Protein AF-A0A447ILZ0-F1 (afdb_monomer)

Radius of gyration: 16.67 Å; Cα contacts (8 Å, |Δi|>4): 34; chains: 1; bounding box: 42×28×39 Å

Mean predicted aligned error: 6.93 Å

Structure (mmCIF, N/CA/C/O backbone):
data_AF-A0A447ILZ0-F1
#
_entry.id   AF-A0A447ILZ0-F1
#
loop_
_atom_site.group_PDB
_atom_site.id
_atom_site.type_symbol
_atom_site.label_atom_id
_atom_site.label_alt_id
_atom_site.label_comp_id
_atom_site.label_asym_id
_atom_site.label_entity_id
_atom_site.label_seq_id
_atom_site.pdbx_PDB_ins_code
_atom_site.Cartn_x
_atom_site.Cartn_y
_atom_site.Cartn_z
_atom_site.occupancy
_atom_site.B_iso_or_equiv
_atom_site.auth_seq_id
_atom_site.auth_comp_id
_atom_site.auth_asym_id
_atom_site.auth_atom_id
_atom_site.pdbx_PDB_model_num
ATOM 1 N N . MET A 1 1 ? 20.444 -12.653 -0.820 1.00 47.38 1 MET A N 1
ATOM 2 C CA . MET A 1 1 ? 19.732 -13.749 -0.120 1.00 47.38 1 MET A CA 1
ATOM 3 C C . MET A 1 1 ? 18.225 -13.733 -0.377 1.00 47.38 1 MET A C 1
ATOM 5 O O . MET A 1 1 ? 17.773 -14.675 -0.993 1.00 47.38 1 MET A O 1
ATOM 9 N N . ILE A 1 2 ? 17.450 -12.688 -0.035 1.00 55.12 2 ILE A N 1
ATOM 10 C CA . ILE A 1 2 ? 16.003 -12.651 -0.385 1.00 55.12 2 ILE A CA 1
ATOM 11 C C . ILE A 1 2 ? 15.767 -12.434 -1.897 1.00 55.12 2 ILE A C 1
ATOM 13 O O . ILE A 1 2 ? 14.868 -13.023 -2.481 1.00 55.12 2 ILE A O 1
ATOM 17 N N . ALA A 1 3 ? 16.577 -11.594 -2.553 1.00 57.25 3 ALA A N 1
ATOM 18 C CA . ALA A 1 3 ? 16.394 -11.270 -3.974 1.00 57.25 3 ALA A CA 1
ATOM 19 C C . ALA A 1 3 ? 16.759 -12.427 -4.927 1.00 57.25 3 ALA A C 1
ATOM 21 O O . ALA A 1 3 ? 16.084 -12.611 -5.939 1.00 57.25 3 ALA A O 1
ATOM 22 N N . ASP A 1 4 ? 17.800 -13.198 -4.591 1.00 64.56 4 ASP A N 1
ATOM 23 C CA . ASP A 1 4 ? 18.251 -14.363 -5.366 1.00 64.56 4 ASP A CA 1
ATOM 24 C C . ASP A 1 4 ? 17.221 -15.500 -5.362 1.00 64.56 4 ASP A C 1
ATOM 26 O O . ASP A 1 4 ? 16.995 -16.120 -6.398 1.00 64.56 4 ASP A O 1
ATOM 30 N N . ASP A 1 5 ? 16.555 -15.724 -4.226 1.00 74.00 5 ASP A N 1
ATOM 31 C CA . ASP A 1 5 ? 15.505 -16.740 -4.065 1.00 74.00 5 ASP A CA 1
ATOM 32 C C . ASP A 1 5 ? 14.260 -16.423 -4.915 1.00 74.00 5 ASP A C 1
ATOM 34 O O . ASP A 1 5 ? 13.680 -17.288 -5.566 1.00 74.00 5 ASP A O 1
ATOM 38 N N . LEU A 1 6 ? 13.912 -15.136 -5.011 1.00 77.88 6 LEU A N 1
ATOM 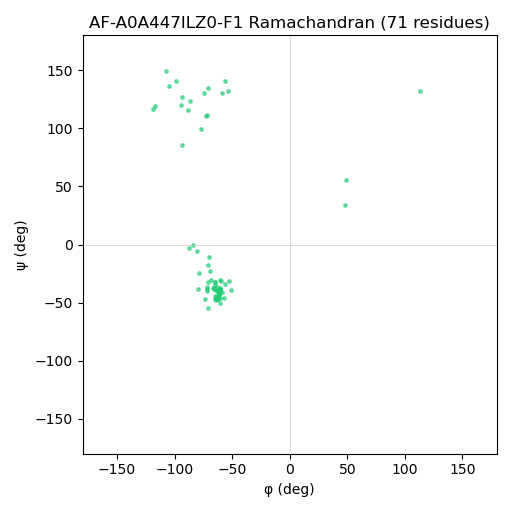39 C CA . LEU A 1 6 ? 12.744 -14.646 -5.749 1.00 77.88 6 LEU A CA 1
ATOM 40 C C . LEU A 1 6 ? 12.993 -14.439 -7.253 1.00 77.88 6 LEU A C 1
ATOM 42 O O . LEU A 1 6 ? 12.085 -13.994 -7.957 1.00 77.88 6 LEU A O 1
ATOM 46 N N . ARG A 1 7 ? 14.215 -14.695 -7.753 1.00 78.38 7 ARG A N 1
ATOM 47 C CA . ARG A 1 7 ? 14.647 -14.360 -9.130 1.00 78.38 7 ARG A CA 1
ATOM 48 C C . ARG A 1 7 ? 14.294 -12.917 -9.536 1.00 78.38 7 ARG A C 1
ATOM 50 O O . ARG A 1 7 ? 13.975 -12.636 -10.691 1.00 78.38 7 ARG A O 1
ATOM 57 N N . ALA A 1 8 ? 14.332 -11.987 -8.582 1.00 78.94 8 ALA A N 1
ATOM 58 C CA . ALA A 1 8 ? 13.846 -10.627 -8.785 1.00 78.94 8 ALA A CA 1
ATOM 59 C C . ALA A 1 8 ? 14.933 -9.723 -9.391 1.00 78.94 8 ALA A C 1
ATOM 61 O O . ALA A 1 8 ? 16.000 -9.530 -8.808 1.00 78.94 8 ALA A O 1
ATOM 62 N N . ALA A 1 9 ? 14.643 -9.105 -10.540 1.00 81.50 9 ALA A N 1
ATOM 63 C CA . ALA A 1 9 ? 15.533 -8.135 -11.177 1.00 81.50 9 ALA A CA 1
ATOM 64 C C . ALA A 1 9 ? 15.190 -6.697 -10.753 1.00 81.50 9 ALA A C 1
ATOM 66 O O . ALA A 1 9 ? 14.059 -6.234 -10.901 1.00 81.50 9 ALA A O 1
ATOM 67 N N . ALA A 1 10 ? 16.180 -5.951 -10.260 1.00 81.12 10 ALA A N 1
ATOM 68 C CA . ALA A 1 10 ? 15.983 -4.569 -9.828 1.00 81.12 10 ALA A CA 1
ATOM 69 C C . ALA A 1 10 ? 15.799 -3.606 -11.020 1.00 81.12 10 ALA A C 1
ATOM 71 O O . ALA A 1 10 ? 16.759 -3.276 -11.716 1.00 81.12 10 ALA A O 1
ATOM 72 N N . GLN A 1 11 ? 14.584 -3.077 -11.196 1.00 85.94 11 GLN A N 1
ATOM 73 C CA . GLN A 1 11 ? 14.259 -2.047 -12.193 1.00 85.94 11 GLN A CA 1
ATOM 74 C C . GLN A 1 11 ? 14.358 -0.644 -11.579 1.00 85.94 11 GLN A C 1
ATOM 76 O O . GLN A 1 11 ? 13.381 -0.089 -11.078 1.00 85.94 11 GLN A O 1
ATOM 81 N N . ILE A 1 12 ? 15.559 -0.061 -11.566 1.00 83.19 12 ILE A N 1
ATOM 82 C CA . ILE A 1 12 ? 15.812 1.240 -10.928 1.00 83.19 12 ILE A CA 1
ATOM 83 C C . ILE A 1 12 ? 16.247 2.255 -11.982 1.00 83.19 12 ILE A C 1
ATOM 85 O O . ILE A 1 12 ? 17.295 2.099 -12.611 1.00 83.19 12 ILE A O 1
ATOM 89 N N . LYS A 1 13 ? 15.471 3.337 -12.134 1.00 82.06 13 LYS A N 1
ATOM 90 C CA . LYS A 1 13 ? 15.836 4.457 -13.009 1.00 82.06 13 LYS A CA 1
ATOM 91 C C . LYS A 1 13 ? 17.200 5.026 -12.611 1.00 82.06 13 LYS A C 1
ATOM 93 O O . LYS A 1 13 ? 17.521 5.185 -11.431 1.00 82.06 13 LYS A O 1
ATOM 98 N N . ARG A 1 14 ? 17.989 5.388 -13.622 1.00 81.50 14 ARG A N 1
ATOM 99 C CA . ARG A 1 14 ? 19.287 6.042 -13.454 1.00 81.50 14 ARG A CA 1
ATOM 100 C C . ARG A 1 14 ? 19.171 7.293 -12.574 1.00 81.50 14 ARG A C 1
ATOM 102 O O . ARG A 1 14 ? 18.332 8.158 -12.815 1.00 81.50 14 ARG A O 1
ATOM 109 N N . ASN A 1 15 ? 20.071 7.398 -11.600 1.00 81.94 15 ASN A N 1
ATOM 110 C CA . ASN A 1 15 ? 20.371 8.648 -10.906 1.00 81.94 15 ASN A CA 1
ATOM 111 C C . ASN A 1 15 ? 21.645 9.241 -11.532 1.00 81.94 15 ASN A C 1
ATOM 113 O O . ASN A 1 15 ? 22.564 8.484 -11.838 1.00 81.94 15 ASN A O 1
ATOM 117 N N . ARG A 1 16 ? 21.714 10.565 -11.718 1.00 78.31 16 ARG A N 1
ATOM 118 C CA . ARG A 1 16 ? 22.876 11.256 -12.306 1.00 78.31 16 ARG A CA 1
ATOM 119 C C . ARG A 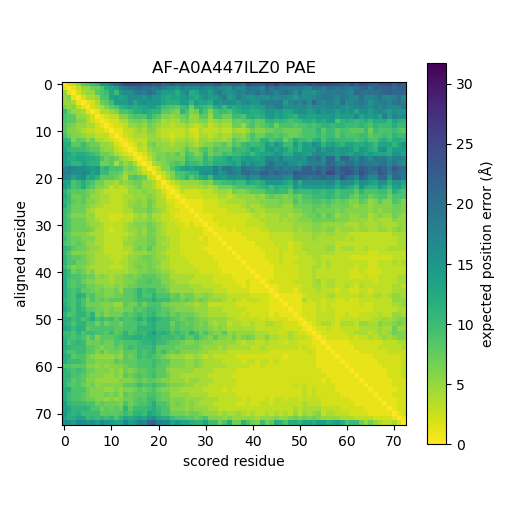1 16 ? 24.172 10.961 -11.541 1.00 78.31 16 ARG A C 1
ATOM 121 O O . ARG A 1 16 ? 25.208 10.807 -12.171 1.00 78.31 16 ARG A O 1
ATOM 128 N N . SER A 1 17 ? 24.087 10.792 -10.221 1.00 83.12 17 SER A N 1
ATOM 129 C CA . SER A 1 17 ? 25.228 10.457 -9.355 1.00 83.12 17 SER A CA 1
ATOM 130 C C . SER A 1 17 ? 25.603 8.967 -9.342 1.00 83.12 17 SER A C 1
ATOM 132 O O . SER A 1 17 ? 26.584 8.597 -8.709 1.00 83.12 17 SER A O 1
ATOM 134 N N . ARG A 1 18 ? 24.830 8.081 -9.993 1.00 79.50 18 ARG A N 1
ATOM 135 C CA . ARG A 1 18 ? 25.130 6.639 -10.061 1.00 79.50 18 ARG A CA 1
ATOM 136 C C . ARG A 1 18 ? 25.909 6.318 -11.338 1.00 79.50 18 ARG A C 1
ATOM 138 O O . ARG A 1 18 ? 25.396 6.513 -12.440 1.00 79.50 18 ARG A O 1
ATOM 145 N N . ALA A 1 19 ? 27.115 5.775 -11.179 1.00 65.50 19 ALA A N 1
ATOM 146 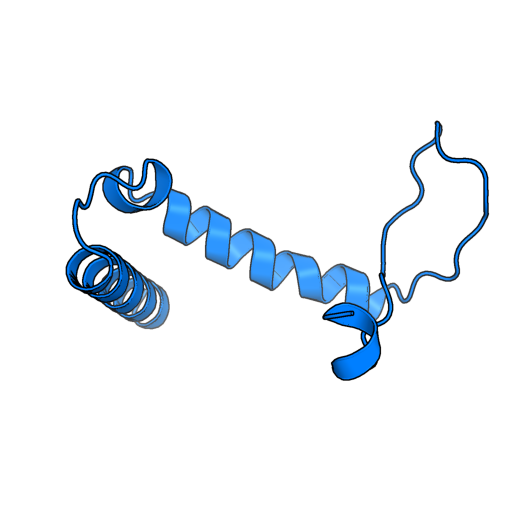C CA . ALA A 1 19 ? 27.886 5.201 -12.276 1.00 65.50 19 ALA A CA 1
ATOM 147 C C . ALA A 1 19 ? 27.244 3.879 -12.746 1.00 65.50 19 ALA A C 1
ATOM 149 O O . ALA A 1 19 ? 26.851 3.047 -11.926 1.00 65.50 19 ALA A O 1
ATOM 150 N N . GLY A 1 20 ? 27.121 3.701 -14.065 1.00 68.69 20 GLY A N 1
ATOM 151 C CA . GLY A 1 20 ? 26.629 2.471 -14.698 1.00 68.69 20 GLY A CA 1
ATOM 152 C C . GLY A 1 20 ? 25.281 2.613 -15.412 1.00 68.69 20 GLY A C 1
ATOM 153 O O . GLY A 1 20 ? 24.311 3.144 -14.865 1.00 68.69 20 GLY A O 1
ATOM 154 N N . ASN A 1 21 ? 25.225 2.109 -16.647 1.00 68.44 21 ASN A N 1
ATOM 155 C CA . ASN A 1 21 ? 23.988 1.949 -17.404 1.00 68.44 21 ASN A CA 1
ATOM 156 C C . ASN A 1 21 ? 23.403 0.570 -17.071 1.00 68.44 21 ASN A C 1
ATOM 158 O O . ASN A 1 21 ? 24.039 -0.442 -17.351 1.00 68.44 21 ASN A O 1
ATOM 162 N N . ARG A 1 22 ? 22.226 0.521 -16.438 1.00 78.56 22 ARG A N 1
ATOM 163 C CA . ARG A 1 22 ? 21.495 -0.735 -16.224 1.00 78.56 22 ARG A CA 1
ATOM 164 C C . ARG A 1 22 ? 20.320 -0.786 -17.197 1.00 78.56 22 ARG A C 1
ATOM 166 O O . ARG A 1 22 ? 19.650 0.241 -17.341 1.00 78.56 22 ARG A O 1
ATOM 173 N N . PRO A 1 23 ? 20.057 -1.934 -17.841 1.00 80.50 23 PRO A N 1
ATOM 174 C CA . PRO A 1 23 ? 18.845 -2.098 -18.627 1.00 80.50 23 PRO A CA 1
ATOM 175 C C . PRO A 1 23 ? 17.633 -1.891 -17.711 1.00 80.50 23 PRO A C 1
ATOM 177 O O . PRO A 1 23 ? 17.581 -2.434 -16.609 1.00 80.50 23 PRO A O 1
ATOM 180 N N . LEU A 1 24 ? 16.704 -1.044 -18.155 1.00 85.50 24 LEU A N 1
ATOM 181 C CA . LEU A 1 24 ? 15.462 -0.743 -17.455 1.00 85.50 24 LEU A CA 1
ATOM 182 C C . LEU A 1 24 ? 14.306 -1.157 -18.352 1.00 85.50 24 LEU A C 1
ATOM 184 O O . LEU A 1 24 ? 14.100 -0.558 -19.410 1.00 85.50 24 LEU A O 1
ATOM 188 N N . ASP A 1 25 ? 13.529 -2.126 -17.896 1.00 88.06 25 ASP A N 1
ATOM 189 C CA . ASP A 1 25 ? 12.233 -2.405 -18.482 1.00 88.06 25 ASP A CA 1
ATOM 190 C C . ASP A 1 25 ? 11.266 -1.278 -18.098 1.00 88.06 25 ASP A C 1
ATOM 192 O O . ASP A 1 25 ? 10.903 -1.083 -16.934 1.00 88.06 25 ASP A O 1
ATOM 196 N N . ARG A 1 26 ? 10.881 -0.486 -19.099 1.00 86.25 26 ARG A N 1
ATOM 197 C CA . ARG A 1 26 ? 9.999 0.669 -18.923 1.00 86.25 26 ARG A CA 1
ATOM 198 C C . ARG A 1 26 ? 8.578 0.268 -18.546 1.00 86.25 26 ARG A C 1
ATOM 200 O O . ARG A 1 26 ? 7.923 1.052 -17.862 1.00 86.25 26 ARG A O 1
ATOM 207 N N . ILE A 1 27 ? 8.107 -0.893 -18.995 1.00 88.38 27 ILE A N 1
ATOM 208 C CA . ILE A 1 27 ? 6.750 -1.365 -18.711 1.00 88.38 27 ILE A CA 1
ATOM 209 C C . ILE A 1 27 ? 6.685 -1.756 -17.239 1.00 88.38 27 ILE A C 1
ATOM 211 O O . ILE A 1 27 ? 5.931 -1.150 -16.478 1.00 88.38 27 ILE A O 1
ATOM 215 N N . LEU A 1 28 ? 7.590 -2.638 -16.811 1.00 86.38 28 LEU A N 1
ATOM 216 C CA . LEU A 1 28 ? 7.684 -3.074 -15.420 1.00 86.38 28 LEU A CA 1
ATOM 217 C C . LEU A 1 28 ? 7.973 -1.902 -14.461 1.00 86.38 28 LEU A C 1
ATOM 219 O O . LEU A 1 28 ? 7.405 -1.804 -13.373 1.00 86.38 28 LEU A O 1
ATOM 223 N N . TYR A 1 29 ? 8.812 -0.942 -14.871 1.00 88.06 29 TYR A N 1
ATOM 224 C CA . TYR A 1 29 ? 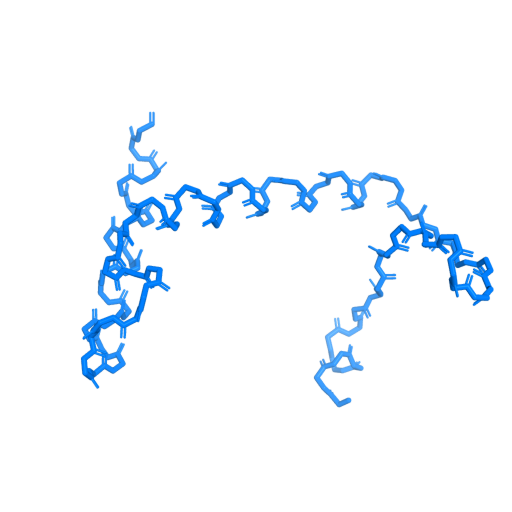9.056 0.266 -14.077 1.00 88.06 29 TYR A CA 1
ATOM 225 C C . TYR A 1 29 ? 7.810 1.155 -13.931 1.00 88.06 29 TYR A C 1
ATOM 227 O O . TYR A 1 29 ? 7.646 1.805 -12.895 1.00 88.06 29 TYR A O 1
ATOM 235 N N . LYS A 1 30 ? 6.931 1.194 -14.942 1.00 88.50 30 LYS A N 1
ATOM 236 C CA . LYS A 1 30 ? 5.675 1.956 -14.902 1.00 88.50 30 LYS A CA 1
ATOM 237 C C . LYS A 1 30 ? 4.658 1.307 -13.965 1.00 88.50 30 LYS A C 1
ATOM 239 O O . LYS A 1 30 ? 4.005 2.024 -13.214 1.00 88.50 30 LYS A O 1
ATOM 244 N N . GLU A 1 31 ? 4.561 -0.019 -13.950 1.00 91.06 31 GLU A N 1
ATOM 245 C CA . GLU A 1 31 ? 3.656 -0.757 -13.050 1.00 91.06 31 GLU A CA 1
ATOM 246 C C . GLU A 1 31 ? 3.952 -0.489 -11.571 1.00 91.06 31 GLU A C 1
ATOM 248 O O . GLU A 1 31 ? 3.035 -0.387 -10.755 1.00 91.06 31 GLU A O 1
ATOM 253 N N . ARG A 1 32 ? 5.225 -0.240 -11.230 1.00 89.69 32 ARG A N 1
ATOM 254 C CA . ARG A 1 32 ? 5.644 0.178 -9.883 1.00 89.69 32 ARG A CA 1
ATOM 255 C C . ARG A 1 32 ? 4.869 1.396 -9.366 1.00 89.69 32 ARG A C 1
ATOM 257 O O . ARG A 1 32 ? 4.647 1.501 -8.162 1.00 89.69 32 ARG A O 1
ATOM 264 N N . HIS A 1 33 ? 4.437 2.295 -10.253 1.00 91.75 33 HIS A N 1
ATOM 265 C CA . HIS A 1 33 ? 3.656 3.473 -9.879 1.00 91.75 33 HIS A CA 1
ATOM 266 C C . HIS A 1 33 ? 2.327 3.103 -9.205 1.00 91.75 33 HIS A C 1
ATOM 268 O O . HIS A 1 33 ? 1.939 3.751 -8.238 1.00 91.75 33 HIS A O 1
ATOM 274 N N . LEU A 1 34 ? 1.660 2.035 -9.657 1.00 91.50 34 LEU A N 1
ATOM 275 C CA . LEU A 1 34 ? 0.396 1.575 -9.070 1.00 91.50 34 LEU A CA 1
ATOM 276 C C . LEU A 1 34 ? 0.593 1.150 -7.612 1.00 91.50 34 LEU A C 1
ATOM 278 O O . LEU A 1 34 ? -0.176 1.536 -6.731 1.00 91.50 34 LEU A O 1
ATOM 282 N N . VAL A 1 35 ? 1.682 0.426 -7.352 1.00 91.50 35 VAL A N 1
ATOM 283 C CA . VAL A 1 35 ? 2.078 -0.003 -6.008 1.00 91.50 35 VAL A CA 1
ATOM 284 C C . VAL A 1 35 ? 2.403 1.208 -5.127 1.00 91.50 35 VAL A C 1
ATOM 286 O O . VAL A 1 35 ? 1.935 1.299 -3.993 1.00 91.50 35 VAL A O 1
ATOM 289 N N . GLU A 1 36 ? 3.155 2.184 -5.644 1.00 92.75 36 GLU A N 1
ATOM 290 C CA . GLU A 1 36 ? 3.460 3.426 -4.920 1.00 92.75 36 GLU A CA 1
ATOM 291 C C . GLU A 1 36 ? 2.198 4.234 -4.587 1.00 92.75 36 GLU A C 1
ATOM 293 O O . GLU A 1 36 ? 2.050 4.696 -3.455 1.00 92.75 36 GLU A O 1
ATOM 298 N N . CYS A 1 37 ? 1.264 4.368 -5.534 1.00 93.19 37 CYS A N 1
ATOM 299 C CA . CYS A 1 37 ? -0.024 5.028 -5.324 1.00 93.19 37 CYS A CA 1
ATOM 300 C C . CYS A 1 37 ? -0.858 4.328 -4.249 1.00 93.19 37 CYS A C 1
ATOM 302 O O . CYS A 1 37 ? -1.438 5.001 -3.393 1.00 93.19 37 CYS A O 1
ATOM 304 N N . PHE A 1 38 ? -0.881 2.995 -4.256 1.00 91.62 38 PHE A N 1
ATOM 305 C CA . PHE A 1 38 ? -1.561 2.204 -3.239 1.00 91.62 38 PHE A CA 1
ATOM 306 C C . PHE A 1 38 ? -0.986 2.463 -1.840 1.00 91.62 38 PHE A C 1
ATOM 308 O O . PHE A 1 38 ? -1.722 2.834 -0.923 1.00 91.62 38 PHE A O 1
ATOM 315 N N . PHE A 1 39 ? 0.338 2.389 -1.677 1.00 90.69 39 PHE A N 1
ATOM 316 C CA . PHE A 1 39 ? 0.973 2.699 -0.393 1.00 90.69 39 PHE A CA 1
ATOM 317 C C . PHE A 1 39 ? 0.815 4.166 0.012 1.00 90.69 39 PHE A C 1
ATOM 319 O O . PHE A 1 39 ? 0.696 4.460 1.200 1.00 90.69 39 PHE A O 1
ATOM 326 N N . ASN A 1 40 ? 0.777 5.095 -0.943 1.00 93.12 40 ASN A N 1
ATOM 327 C CA . ASN A 1 40 ? 0.484 6.495 -0.657 1.00 93.12 40 ASN A CA 1
ATOM 328 C C . 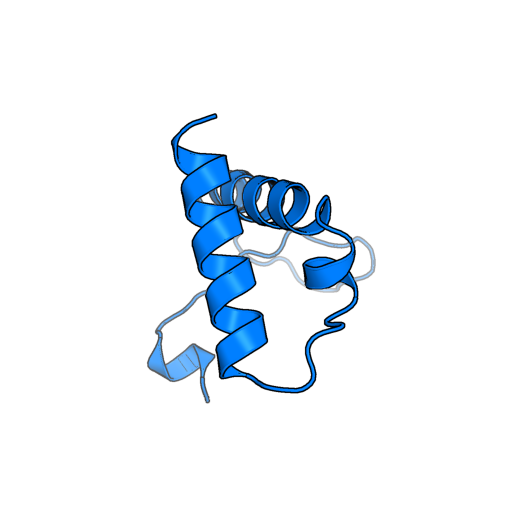ASN A 1 40 ? -0.946 6.670 -0.115 1.00 93.12 40 ASN A C 1
ATOM 330 O O . ASN A 1 40 ? -1.158 7.421 0.835 1.00 93.12 40 ASN A O 1
ATOM 334 N N . ARG A 1 41 ? -1.921 5.930 -0.663 1.00 91.62 41 ARG A N 1
ATOM 335 C CA . ARG A 1 41 ? -3.302 5.901 -0.159 1.00 91.62 41 ARG A CA 1
ATOM 336 C C . ARG A 1 41 ? -3.361 5.300 1.250 1.00 91.62 41 ARG A C 1
ATOM 338 O O . ARG A 1 41 ? -3.969 5.912 2.122 1.00 91.62 41 ARG A O 1
ATOM 345 N N . LEU A 1 42 ? -2.657 4.194 1.509 1.00 91.62 42 LEU A N 1
ATOM 346 C CA . LEU A 1 42 ? -2.548 3.606 2.854 1.00 91.62 42 LEU A CA 1
ATOM 347 C C . LEU A 1 42 ? -1.905 4.563 3.869 1.00 91.62 42 LEU A C 1
ATOM 349 O O . LEU A 1 42 ? -2.339 4.647 5.015 1.00 91.62 42 LEU A O 1
ATOM 353 N N . LYS A 1 43 ? -0.897 5.335 3.453 1.00 90.31 43 LYS A N 1
ATOM 354 C CA . LYS A 1 43 ? -0.221 6.310 4.322 1.00 90.31 43 LYS A CA 1
ATOM 355 C C . LYS A 1 43 ? -1.075 7.529 4.680 1.00 90.31 43 LYS A C 1
ATOM 357 O O . LYS A 1 43 ? -0.702 8.252 5.599 1.00 90.31 43 LYS A O 1
ATOM 362 N N . ARG A 1 44 ? -2.232 7.747 4.037 1.00 90.75 44 ARG A N 1
ATOM 363 C CA . ARG A 1 44 ? -3.208 8.761 4.489 1.00 90.75 44 ARG A CA 1
ATOM 364 C C . ARG A 1 44 ? -3.718 8.460 5.899 1.00 90.75 44 ARG A C 1
ATOM 366 O O . ARG A 1 44 ? -4.007 9.378 6.662 1.00 90.75 44 ARG A O 1
ATOM 373 N N . PHE A 1 45 ? -3.784 7.183 6.273 1.00 90.69 45 PHE A N 1
ATOM 374 C CA . PHE A 1 45 ? -4.135 6.773 7.625 1.00 90.69 45 PHE A CA 1
ATOM 375 C C . PHE A 1 45 ? -2.932 6.967 8.555 1.00 90.69 45 PHE A C 1
ATOM 377 O O . PHE A 1 45 ? -2.033 6.127 8.626 1.00 90.69 45 PHE A O 1
ATOM 384 N N . ARG A 1 46 ? -2.928 8.073 9.312 1.00 91.19 46 ARG A N 1
ATOM 385 C CA . ARG A 1 46 ? -1.825 8.454 10.217 1.00 91.19 46 ARG A CA 1
ATOM 386 C C . ARG A 1 46 ? -1.395 7.327 11.168 1.00 91.19 46 ARG A C 1
ATOM 388 O O . ARG A 1 46 ? -0.200 7.148 11.374 1.00 91.19 46 ARG A O 1
ATOM 395 N N . ARG A 1 47 ? -2.342 6.541 11.701 1.00 91.31 47 ARG A N 1
ATOM 396 C CA . ARG A 1 47 ? -2.053 5.391 12.587 1.00 91.31 47 ARG A CA 1
ATOM 397 C C . ARG A 1 47 ? -1.220 4.304 11.903 1.00 91.31 47 ARG A C 1
ATOM 399 O O . ARG A 1 47 ? -0.320 3.749 12.528 1.00 91.31 47 ARG A O 1
ATOM 406 N N . ILE A 1 48 ? -1.498 4.033 10.625 1.00 91.94 48 ILE A N 1
ATOM 407 C CA . ILE A 1 48 ? -0.756 3.058 9.813 1.00 91.94 48 ILE A CA 1
ATOM 408 C C . ILE A 1 48 ? 0.614 3.633 9.452 1.00 91.94 48 ILE A C 1
ATOM 410 O O . ILE A 1 48 ? 1.627 2.964 9.640 1.00 91.94 48 ILE A O 1
ATOM 414 N N . ALA A 1 49 ? 0.661 4.890 8.996 1.00 93.06 49 ALA A N 1
ATOM 415 C CA . ALA A 1 49 ? 1.900 5.550 8.585 1.00 93.06 49 ALA A CA 1
ATOM 416 C C . ALA A 1 49 ? 2.925 5.673 9.725 1.00 93.06 49 ALA A C 1
ATOM 418 O O . ALA A 1 49 ? 4.112 5.449 9.506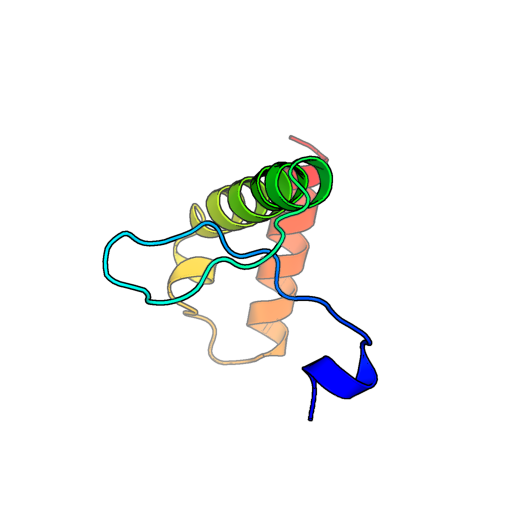 1.00 93.06 49 ALA A O 1
ATOM 419 N N . LEU A 1 50 ? 2.465 6.005 10.934 1.00 93.56 50 LEU A N 1
ATOM 420 C CA . LEU A 1 50 ? 3.315 6.144 12.119 1.00 93.56 50 LEU A CA 1
ATOM 421 C C . LEU A 1 50 ? 3.523 4.831 12.878 1.00 93.56 50 LEU A C 1
ATOM 423 O O . LEU A 1 50 ? 4.255 4.826 13.863 1.00 93.56 50 LEU A O 1
ATOM 427 N N . ARG A 1 51 ? 2.883 3.734 12.449 1.00 90.88 51 ARG A N 1
ATOM 428 C CA . ARG A 1 51 ? 2.906 2.443 13.148 1.00 90.88 51 ARG A CA 1
ATOM 429 C C . ARG A 1 51 ? 2.601 2.605 14.647 1.00 90.88 51 ARG A C 1
ATOM 431 O O . ARG A 1 51 ? 3.373 2.191 15.504 1.00 90.88 51 ARG A O 1
ATOM 438 N N . CYS A 1 52 ? 1.462 3.223 14.959 1.00 89.31 52 CYS A N 1
ATOM 439 C CA . CYS A 1 52 ? 1.072 3.500 16.348 1.00 89.31 52 CYS A CA 1
ATOM 440 C C . CYS A 1 52 ? 0.667 2.244 17.141 1.00 89.31 52 CYS A C 1
ATOM 442 O O . CYS A 1 52 ? 0.607 2.285 18.366 1.00 89.31 52 CYS A O 1
ATOM 444 N N . GLU A 1 53 ? 0.352 1.142 16.459 1.00 91.88 53 GLU A N 1
ATOM 445 C CA . GLU A 1 53 ? -0.127 -0.083 17.099 1.00 91.88 53 GLU A CA 1
ATOM 446 C C . GLU A 1 53 ? 1.004 -0.842 17.801 1.00 91.88 53 GLU A C 1
ATOM 448 O O . GLU A 1 53 ? 2.039 -1.141 17.204 1.00 91.88 53 GLU A O 1
ATOM 453 N N . LYS A 1 54 ? 0.778 -1.210 19.067 1.00 92.81 54 LYS A N 1
ATOM 454 C CA . LYS A 1 54 ? 1.762 -1.928 19.893 1.00 92.81 54 LYS A CA 1
ATOM 455 C C . LYS A 1 54 ? 1.970 -3.378 19.449 1.00 92.81 54 LYS A C 1
ATOM 457 O O . LYS A 1 54 ? 3.065 -3.911 19.597 1.00 92.81 54 LYS A O 1
ATOM 462 N N . THR A 1 55 ? 0.925 -4.025 18.929 1.00 95.56 55 THR A N 1
ATOM 463 C CA . THR A 1 55 ? 0.985 -5.430 18.504 1.00 95.56 55 THR A CA 1
ATOM 464 C C . THR A 1 55 ? 0.975 -5.558 16.985 1.00 95.56 55 THR A C 1
ATOM 466 O O . THR A 1 55 ? 0.353 -4.768 16.270 1.00 95.56 55 THR A O 1
ATOM 469 N N . LEU A 1 56 ? 1.637 -6.606 16.488 1.00 94.62 56 LEU A N 1
ATOM 470 C CA . LEU A 1 56 ? 1.625 -6.950 15.065 1.00 94.62 56 LEU A CA 1
ATOM 471 C C . LEU A 1 56 ? 0.222 -7.323 14.575 1.00 94.62 56 LEU A C 1
ATOM 473 O O . LEU A 1 56 ? -0.138 -6.962 13.457 1.00 94.62 56 LEU A O 1
ATOM 477 N N . ALA A 1 57 ? -0.572 -7.998 15.412 1.00 96.00 57 ALA A N 1
ATOM 478 C CA . ALA A 1 57 ? -1.939 -8.389 15.084 1.00 96.00 57 ALA A CA 1
ATOM 479 C C . ALA A 1 57 ? -2.843 -7.165 14.879 1.00 96.00 57 ALA A C 1
ATOM 481 O O . ALA A 1 57 ? -3.517 -7.066 13.856 1.00 96.00 57 ALA A O 1
ATOM 482 N N . SER A 1 58 ? -2.793 -6.195 15.799 1.00 94.19 58 SER A N 1
ATOM 483 C CA . SER A 1 58 ? -3.547 -4.943 15.675 1.00 94.19 58 SER A CA 1
ATOM 484 C C . SER A 1 58 ? -3.110 -4.160 14.436 1.00 94.19 58 SER A C 1
ATOM 486 O O . SER A 1 58 ? -3.956 -3.753 13.645 1.00 94.19 58 SER A O 1
ATOM 488 N N . PHE A 1 59 ? -1.798 -4.012 14.207 1.00 94.19 59 PHE A N 1
ATOM 489 C CA . PHE A 1 59 ? -1.286 -3.339 13.009 1.00 94.19 59 PHE A CA 1
ATOM 490 C C . PHE A 1 59 ? -1.789 -3.997 11.719 1.00 94.19 59 PHE A C 1
ATOM 492 O O . PHE A 1 59 ? -2.259 -3.301 10.822 1.00 94.19 59 PHE A O 1
ATOM 499 N N . LYS A 1 60 ? -1.731 -5.334 11.642 1.00 95.19 60 LYS A N 1
ATOM 500 C CA . LYS A 1 60 ? -2.219 -6.096 10.489 1.00 9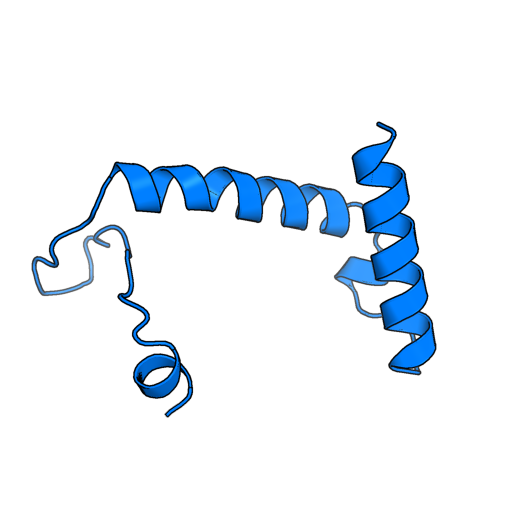5.19 60 LYS A CA 1
ATOM 501 C C . LYS A 1 60 ? -3.715 -5.868 10.261 1.00 95.19 60 LYS A C 1
ATOM 503 O O . LYS A 1 60 ? -4.091 -5.553 9.141 1.00 95.19 60 LYS A O 1
ATOM 508 N N . ALA A 1 61 ? -4.537 -5.921 11.311 1.00 95.25 61 ALA A N 1
ATOM 509 C CA . ALA A 1 61 ? -5.977 -5.688 11.202 1.00 95.25 61 ALA A CA 1
ATOM 510 C C . ALA A 1 61 ? -6.311 -4.292 10.642 1.00 95.25 61 ALA A C 1
ATOM 512 O O . ALA A 1 61 ? -7.184 -4.163 9.786 1.00 95.25 61 ALA A O 1
ATOM 513 N N . PHE A 1 62 ? -5.591 -3.246 11.064 1.00 94.25 62 PHE A N 1
ATOM 514 C CA . PHE A 1 62 ? -5.773 -1.901 10.502 1.00 94.25 62 PHE A CA 1
ATOM 51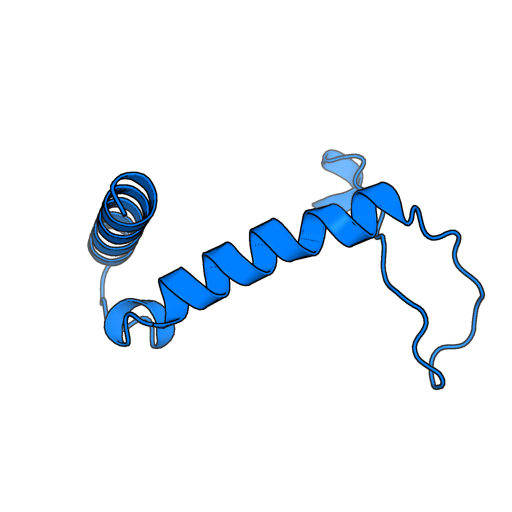5 C C . PHE A 1 62 ? -5.341 -1.805 9.037 1.00 94.25 62 PHE A C 1
ATOM 517 O O . PHE A 1 62 ? -5.987 -1.102 8.262 1.00 94.25 62 PHE A O 1
ATOM 524 N N . VAL A 1 63 ? -4.264 -2.495 8.652 1.00 93.88 63 VAL A N 1
ATOM 525 C CA . VAL A 1 63 ? -3.834 -2.567 7.250 1.00 93.88 63 VAL A CA 1
ATOM 526 C C . VAL A 1 63 ? -4.881 -3.292 6.408 1.00 93.88 63 VAL A C 1
ATOM 528 O O . VAL A 1 63 ? -5.275 -2.760 5.375 1.00 93.88 63 VAL A O 1
ATOM 531 N N . ASP A 1 64 ? -5.381 -4.440 6.866 1.00 94.56 64 ASP A N 1
ATOM 532 C CA . ASP A 1 64 ? -6.408 -5.218 6.166 1.00 94.56 64 ASP A CA 1
ATOM 533 C C . ASP A 1 64 ? -7.704 -4.399 6.003 1.00 94.56 64 ASP A C 1
ATOM 535 O O . ASP A 1 64 ? -8.276 -4.347 4.912 1.00 94.56 64 ASP A O 1
ATOM 539 N N . LEU A 1 65 ? -8.114 -3.658 7.041 1.00 94.31 65 LEU A N 1
ATOM 540 C CA . LEU A 1 65 ? -9.248 -2.732 6.971 1.00 94.31 65 LEU A CA 1
ATOM 541 C C . LEU A 1 65 ? -9.014 -1.609 5.950 1.00 94.31 65 LEU A C 1
ATOM 543 O O . LEU A 1 65 ? -9.886 -1.321 5.133 1.00 94.31 65 LEU A O 1
ATOM 547 N N . ALA A 1 66 ? -7.836 -0.983 5.960 1.00 93.56 66 ALA A N 1
ATOM 548 C CA . ALA A 1 66 ? -7.504 0.075 5.011 1.00 93.56 66 ALA A CA 1
ATOM 549 C C . ALA A 1 66 ? -7.441 -0.437 3.561 1.00 93.56 66 ALA A C 1
ATOM 551 O O . ALA A 1 66 ? -7.850 0.281 2.648 1.00 93.56 66 ALA A O 1
ATOM 552 N N . CYS A 1 67 ? -6.988 -1.676 3.344 1.00 93.62 67 CYS A N 1
ATOM 553 C CA . CYS A 1 67 ? -7.050 -2.351 2.048 1.00 93.62 67 CYS A CA 1
ATOM 554 C C . CYS A 1 67 ? -8.501 -2.558 1.592 1.00 93.62 67 CYS A C 1
ATOM 556 O O . CYS A 1 67 ? -8.826 -2.222 0.456 1.00 93.62 67 CYS A O 1
ATOM 558 N N . ALA A 1 68 ? -9.380 -3.044 2.475 1.00 94.62 68 ALA A N 1
ATOM 559 C CA . ALA A 1 68 ? -10.800 -3.226 2.169 1.00 94.62 68 ALA A CA 1
ATOM 560 C C . ALA A 1 68 ? -11.492 -1.895 1.824 1.00 94.62 68 ALA A C 1
ATOM 562 O O . ALA A 1 68 ? -12.225 -1.807 0.840 1.00 94.62 68 ALA A O 1
ATOM 563 N N . MET A 1 69 ? -11.198 -0.828 2.572 1.00 92.62 69 MET A N 1
ATOM 564 C CA . MET A 1 69 ? -11.696 0.516 2.264 1.00 92.62 69 MET A CA 1
ATOM 565 C C . MET A 1 69 ? -11.171 1.030 0.919 1.00 92.62 69 MET A C 1
ATOM 567 O O . MET A 1 69 ? -11.915 1.655 0.173 1.00 92.62 69 MET A O 1
ATOM 571 N N . ALA A 1 70 ? -9.900 0.773 0.594 1.00 89.81 70 ALA A N 1
ATOM 572 C CA . ALA A 1 70 ? -9.317 1.166 -0.686 1.00 89.81 70 ALA A CA 1
ATOM 573 C C . ALA A 1 70 ? -9.874 0.374 -1.881 1.00 89.81 70 ALA A C 1
ATOM 575 O O . ALA A 1 70 ? -9.764 0.870 -2.997 1.00 89.81 70 ALA A O 1
ATOM 576 N N . TRP A 1 71 ? -10.426 -0.823 -1.650 1.00 90.31 71 TRP A N 1
ATOM 577 C CA . TRP A 1 71 ? -11.068 -1.663 -2.665 1.00 90.31 71 TRP A CA 1
ATOM 578 C C . TRP A 1 71 ? -12.495 -1.210 -2.995 1.00 90.31 71 TRP A C 1
ATOM 580 O O . TRP A 1 71 ? -12.904 -1.264 -4.149 1.00 90.31 71 TRP A O 1
ATOM 590 N N . ILE A 1 72 ? -13.252 -0.774 -1.984 1.00 92.88 72 ILE A N 1
ATOM 591 C CA . ILE A 1 72 ? -14.644 -0.319 -2.151 1.00 92.88 72 ILE A CA 1
ATOM 592 C C . ILE A 1 72 ? -14.718 1.117 -2.709 1.00 92.88 72 ILE A C 1
ATOM 594 O O . ILE A 1 72 ? -15.732 1.486 -3.295 1.00 92.88 72 ILE A O 1
ATOM 598 N N . ALA A 1 73 ? -13.669 1.923 -2.511 1.00 80.12 73 ALA A N 1
ATOM 599 C CA . ALA A 1 73 ? -13.610 3.341 -2.882 1.00 80.12 73 ALA A CA 1
ATOM 600 C C . ALA A 1 73 ? -13.109 3.603 -4.309 1.00 80.12 73 ALA A C 1
ATOM 602 O O . ALA A 1 73 ? -13.800 4.349 -5.034 1.00 80.12 73 ALA A O 1
#

Organism: NCBI:txid2491866

Solvent-accessible surface area (backbone atoms only — not comparable to full-atom values): 4652 Å² total; per-residue (Å²): 111,75,50,68,77,67,72,59,77,82,63,68,84,87,51,94,89,52,89,77,92,70,86,63,58,66,65,67,47,53,56,49,50,58,57,51,51,50,52,53,58,53,44,68,42,59,57,66,60,68,58,68,53,93,45,72,66,59,43,48,53,54,49,54,50,52,51,54,52,64,70,78,103

Foldseek 3Di:
DVCVVVVDDDQDDDDPPDPDDDDHDPVVVVVVVVVVVLVVQVVVPVCLVVVVDPDPVVSVVSSVVSVVVVVVD

Secondary structure (DSSP, 8-state):
-HHHHTT-----PPPTTS-S-----HHHHHHHHHHHHHHHHHHTSHHHHTT--SSHHHHHHHHHHHHHHHHH-

pLDDT: mean 86.19, std 10.04, range [47.38, 96.0]

Sequence (73 aa):
MIADDLRAAAQIKRNRSRAGNRPLDRILYKERHLVECFFNRLKRFRRIALRCEKTLASFKAFVDLACAMAWIA

Int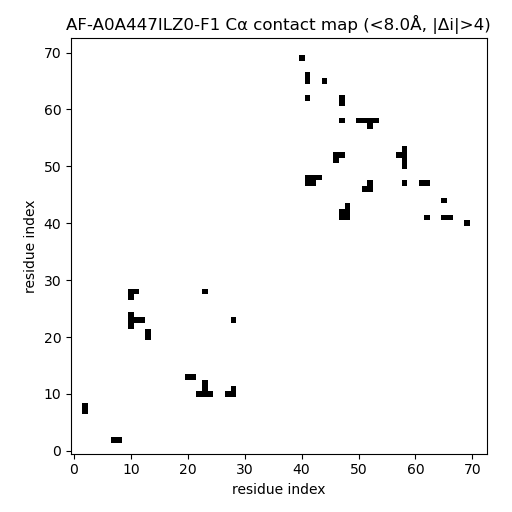erPro domains:
  IPR002559 Transposase IS4-like domain [PF01609] (10-69)